Protein AF-A0A2G2UVJ9-F1 (afdb_monomer)

Radius of gyration: 15.33 Å; Cα contacts (8 Å, |Δi|>4): 190; chains: 1; bounding box: 39×36×34 Å

InterPro domains:
  IPR002182 NB-ARC [PF00931] (9-110)
  IPR027417 P-loop containing nucleoside triphosphate hydrolase [G3DSA:3.40.50.300] (1-121)
  IPR027417 P-loop containing nucleoside triphosphate hydrolase [SSF52540] (4-110)

Foldseek 3Di:
DVPQPPDPDQDKHKDKDKDFPPDCSVVVVVCQCPPVVNCVQAVQEAEAEADQDHDLLNVLQRSCVRRVNDDPVSVVDDNVVSVVVSCVVCPPGWYWYKYFQHWDQDPPDNPTIMTMIMIITGDDD

pLDDT: mean 79.02, std 16.52, range [35.81, 96.44]

Solvent-accessible surface area (backbone atoms only — not comparable to full-atom values): 7293 Å² total; per-residue (Å²): 129,83,75,82,75,75,67,94,49,89,48,80,43,77,46,76,52,73,45,62,70,93,56,69,56,68,59,53,52,47,56,54,62,70,29,68,68,46,42,68,64,25,72,46,50,25,70,33,78,48,56,78,83,66,52,73,52,58,51,48,51,38,42,32,45,48,61,73,66,63,52,86,67,60,78,75,48,53,59,69,58,43,49,51,53,53,44,63,71,46,56,95,43,34,32,37,37,35,40,34,59,39,56,48,78,47,97,83,40,96,88,48,61,38,32,29,34,39,38,41,36,38,52,65,132

Organism: Capsicum annuum (NCBI:txid4072)

Secondary structure (DSSP, 8-state):
-TTSS----SSEEEEEEEEETTSTHHHHHHHHHT-HHHHHH--EEEEEE--SS--HHHHHHHHHHHTT---TTGGGS-HHHHHHHHHHHHTTS-EEEEEEEEEEE-TT-TT-EEEEEEEEEE---

Sequence (125 aa):
MRSLFTNGSEELQIISIVGMGGLVKTTLAKKVYTDPSIEYHFYNRAWIYVSQQYSRKEVFLGILDSLSLITDEMYKMNDEKLAIELSSHLRSKRYLVVIDDVWTMEAWDTSKWLSQIQLVGAEYC

Nearest PDB structures (foldseek):
  8xuq-assembly1_G  TM=8.274E-01  e=2.873E-05  Solanum lycopersicum
  8bv0-assembly2_C  TM=8.189E-01  e=6.730E-05  Solanum lycopersicum
  9fp6-assembly1_F  TM=8.116E-01  e=1.296E-04  Nicotiana benthamiana
  6nhj-assembly1_q  TM=4.201E-01  e=1.090E+00  Murine cytomegalovirus (strain Smith)
  4lj8-assembly1_A  TM=2.204E-01  e=5.601E+00  Thermus thermophilus HB8

Mean predicted aligned error: 8.3 Å

Structure (mmCIF, N/CA/C/O backbone):
data_AF-A0A2G2UVJ9-F1
#
_entry.id   AF-A0A2G2UVJ9-F1
#
loop_
_atom_site.group_PDB
_atom_site.id
_atom_site.type_symbol
_atom_site.label_atom_id
_atom_site.label_alt_id
_atom_site.label_comp_id
_atom_site.label_asym_id
_atom_site.label_entity_id
_atom_site.label_seq_id
_atom_site.pdbx_PDB_ins_code
_atom_site.Cartn_x
_atom_site.Cartn_y
_atom_site.Cartn_z
_atom_site.occupancy
_atom_site.B_iso_or_equiv
_atom_site.auth_seq_id
_atom_site.auth_comp_id
_atom_site.auth_asym_id
_atom_site.auth_atom_id
_atom_site.pdbx_PDB_model_num
ATOM 1 N N . MET A 1 1 ? 7.700 -18.209 -9.754 1.00 41.06 1 MET A N 1
ATOM 2 C CA . MET A 1 1 ? 7.028 -17.056 -9.113 1.00 41.06 1 MET A CA 1
ATOM 3 C C . MET A 1 1 ? 6.452 -17.363 -7.727 1.00 41.06 1 MET A C 1
ATOM 5 O O . MET A 1 1 ? 6.195 -16.419 -7.002 1.00 41.06 1 MET A O 1
ATOM 9 N N . ARG A 1 2 ? 6.313 -18.639 -7.317 1.00 35.81 2 ARG A N 1
ATOM 10 C CA . ARG A 1 2 ? 5.770 -19.037 -6.002 1.00 35.81 2 ARG A CA 1
ATOM 11 C C . ARG A 1 2 ? 6.625 -18.685 -4.769 1.00 35.81 2 ARG A C 1
ATOM 13 O O . ARG A 1 2 ? 6.107 -18.819 -3.678 1.00 35.81 2 ARG A O 1
ATOM 20 N N . SER A 1 3 ? 7.886 -18.267 -4.912 1.00 43.50 3 SER A N 1
ATOM 21 C CA . SER A 1 3 ? 8.827 -18.161 -3.778 1.00 43.50 3 SER A CA 1
ATOM 22 C C . SER A 1 3 ? 9.186 -16.734 -3.354 1.00 43.50 3 SER A C 1
ATOM 24 O O . SER A 1 3 ? 10.189 -16.555 -2.674 1.00 43.50 3 SER A O 1
ATOM 26 N N . LEU A 1 4 ? 8.463 -15.712 -3.821 1.00 53.91 4 LEU A N 1
ATOM 27 C CA . LEU A 1 4 ? 8.839 -14.325 -3.520 1.00 53.91 4 LEU A CA 1
ATOM 28 C C . LEU A 1 4 ? 8.384 -13.869 -2.131 1.00 53.91 4 LEU A C 1
ATOM 30 O O . LEU A 1 4 ? 9.081 -13.059 -1.541 1.00 53.91 4 LEU A O 1
ATOM 34 N N . PHE A 1 5 ? 7.277 -14.414 -1.616 1.00 52.19 5 PHE A N 1
ATOM 35 C CA . PHE A 1 5 ? 6.734 -14.024 -0.310 1.00 52.19 5 PHE A CA 1
ATOM 36 C C . PHE A 1 5 ? 6.728 -15.154 0.737 1.00 52.19 5 PHE A C 1
ATOM 38 O O . PHE A 1 5 ? 6.668 -14.888 1.924 1.00 52.19 5 PHE A O 1
ATOM 45 N N . THR A 1 6 ? 6.918 -16.414 0.328 1.00 47.22 6 THR A N 1
ATOM 46 C CA . THR A 1 6 ? 6.625 -17.619 1.134 1.00 47.22 6 THR A CA 1
ATOM 47 C C . THR A 1 6 ? 7.666 -18.011 2.196 1.00 47.22 6 THR A C 1
ATOM 49 O O . THR A 1 6 ? 7.744 -19.187 2.558 1.00 47.22 6 THR A O 1
ATOM 52 N N . ASN A 1 7 ? 8.498 -17.089 2.674 1.00 47.41 7 ASN A N 1
ATOM 53 C CA . ASN A 1 7 ? 9.416 -17.370 3.779 1.00 47.41 7 ASN A CA 1
ATOM 54 C C . ASN A 1 7 ? 8.807 -16.810 5.065 1.00 47.41 7 ASN A C 1
ATOM 56 O O . ASN A 1 7 ? 8.873 -15.609 5.296 1.00 47.41 7 ASN A O 1
ATOM 60 N N . GLY A 1 8 ? 8.209 -17.693 5.870 1.00 46.50 8 GLY A N 1
ATOM 61 C CA . GLY A 1 8 ? 7.463 -17.369 7.089 1.00 46.50 8 GLY A CA 1
ATOM 62 C C . GLY A 1 8 ? 8.308 -16.815 8.241 1.00 46.50 8 GLY A C 1
ATOM 63 O O . GLY A 1 8 ? 8.405 -17.451 9.290 1.00 46.50 8 GLY A O 1
ATOM 64 N N . SER A 1 9 ? 8.907 -15.639 8.060 1.00 49.56 9 SER A N 1
ATOM 65 C CA . SER A 1 9 ? 9.285 -14.754 9.160 1.00 49.56 9 SER A CA 1
ATOM 66 C C . SER A 1 9 ? 8.201 -13.691 9.352 1.00 49.56 9 SER A C 1
ATOM 68 O O . SER A 1 9 ? 7.589 -13.235 8.389 1.00 49.56 9 SER A O 1
ATOM 70 N N . GLU A 1 10 ? 7.972 -13.287 10.603 1.00 59.22 10 GLU A N 1
ATOM 71 C CA . GLU A 1 10 ? 7.051 -12.210 11.014 1.00 59.22 10 GLU A CA 1
ATOM 72 C C . GLU A 1 10 ? 7.560 -10.811 10.596 1.00 59.22 10 GLU A C 1
ATOM 74 O O . GLU A 1 10 ? 7.460 -9.837 11.342 1.00 59.22 10 GLU A O 1
ATOM 79 N N . GLU A 1 11 ? 8.177 -10.701 9.420 1.00 65.06 11 GLU A N 1
ATOM 80 C CA . GLU A 1 11 ? 8.870 -9.506 8.961 1.00 65.06 11 GLU A CA 1
ATOM 81 C C . GLU A 1 11 ? 8.268 -8.968 7.666 1.00 65.06 11 GLU A C 1
ATOM 83 O O . GLU A 1 11 ? 7.815 -9.691 6.777 1.00 65.06 11 GLU A O 1
ATOM 88 N N . LEU A 1 12 ? 8.281 -7.643 7.569 1.00 73.69 12 LEU A N 1
ATOM 89 C CA . LEU A 1 12 ? 7.907 -6.913 6.373 1.00 73.69 12 LEU A CA 1
ATOM 90 C C . LEU A 1 12 ? 8.897 -7.241 5.245 1.00 73.69 12 LEU A C 1
ATOM 92 O O . LEU A 1 12 ? 10.085 -6.940 5.343 1.00 73.69 12 LEU A O 1
ATOM 96 N N . GLN A 1 13 ? 8.399 -7.826 4.159 1.00 80.69 13 GLN A N 1
ATOM 97 C CA . GLN A 1 13 ? 9.187 -8.147 2.976 1.00 80.69 13 GLN A CA 1
ATOM 98 C C . GLN A 1 13 ? 9.009 -7.061 1.915 1.00 80.69 13 GLN A C 1
ATOM 100 O O . GLN A 1 13 ? 7.890 -6.744 1.507 1.00 80.69 13 GLN A O 1
ATOM 105 N N . ILE A 1 14 ? 10.128 -6.505 1.446 1.00 79.94 14 ILE A N 1
ATOM 106 C CA . ILE A 1 14 ? 10.159 -5.513 0.367 1.00 79.94 14 ILE A CA 1
ATOM 107 C C . ILE A 1 14 ? 10.882 -6.117 -0.830 1.00 79.94 14 ILE A C 1
ATOM 109 O O . ILE A 1 14 ? 12.032 -6.540 -0.723 1.00 79.94 14 ILE A O 1
ATOM 113 N N . ILE A 1 15 ? 10.223 -6.110 -1.985 1.00 81.69 15 ILE A N 1
ATOM 114 C CA . ILE A 1 15 ? 10.798 -6.547 -3.256 1.00 81.69 15 ILE A CA 1
ATOM 115 C C . ILE A 1 15 ? 10.808 -5.366 -4.214 1.00 81.69 15 ILE A C 1
ATOM 117 O O . ILE A 1 15 ? 9.755 -4.830 -4.558 1.00 81.69 15 ILE A O 1
ATOM 121 N N . SER A 1 16 ? 12.000 -4.994 -4.674 1.00 80.38 16 SER A N 1
ATOM 122 C CA . SER A 1 16 ? 12.192 -3.912 -5.641 1.00 80.38 16 SER A CA 1
ATOM 123 C C . SER A 1 16 ? 12.452 -4.475 -7.036 1.00 80.38 16 SER A C 1
ATOM 125 O O . SER A 1 16 ? 13.435 -5.180 -7.259 1.00 80.38 16 SER A O 1
ATOM 127 N N . ILE A 1 17 ? 11.595 -4.133 -7.998 1.00 79.31 17 ILE A N 1
ATOM 128 C CA . ILE A 1 17 ? 11.798 -4.429 -9.421 1.00 79.31 17 ILE A CA 1
ATOM 129 C C . ILE A 1 17 ? 12.349 -3.170 -10.084 1.00 79.31 17 ILE A C 1
ATOM 131 O O . ILE A 1 17 ? 11.588 -2.250 -10.377 1.00 79.31 17 ILE A O 1
ATOM 135 N N . VAL A 1 18 ? 13.658 -3.129 -10.328 1.00 76.12 18 VAL A N 1
ATOM 136 C CA . VAL A 1 18 ? 14.354 -1.959 -10.886 1.00 76.12 18 VAL A CA 1
ATOM 137 C C . VAL A 1 18 ? 14.689 -2.183 -12.360 1.00 76.12 18 VAL A C 1
ATOM 139 O O . VAL A 1 18 ? 15.096 -3.271 -12.763 1.00 76.12 18 VAL A O 1
ATOM 142 N N . GLY A 1 19 ? 14.538 -1.146 -13.180 1.00 72.31 19 GLY A N 1
ATOM 143 C CA . GLY A 1 19 ? 15.060 -1.141 -14.544 1.00 72.31 19 GLY A CA 1
ATOM 144 C C . GLY A 1 19 ? 14.773 0.164 -15.276 1.00 72.31 19 GLY A C 1
ATOM 145 O O . GLY A 1 19 ? 13.967 0.981 -14.823 1.00 72.31 19 GLY A O 1
ATOM 146 N N . MET A 1 20 ? 15.402 0.338 -16.440 1.00 71.88 20 MET A N 1
ATOM 147 C CA . MET A 1 20 ? 15.201 1.514 -17.294 1.00 71.88 20 MET A CA 1
ATOM 148 C C . MET A 1 20 ? 13.711 1.760 -17.598 1.00 71.88 20 MET A C 1
ATOM 150 O O . MET A 1 20 ? 12.907 0.819 -17.687 1.00 71.88 20 MET A O 1
ATOM 154 N N . GLY A 1 21 ? 13.335 3.035 -17.725 1.00 67.06 21 GLY A N 1
ATOM 155 C CA . GLY A 1 21 ? 11.982 3.456 -18.103 1.00 67.06 21 GLY A CA 1
ATOM 156 C C . GLY A 1 21 ? 11.531 2.825 -19.428 1.00 67.06 21 GLY A C 1
ATOM 157 O O . GLY A 1 21 ? 12.348 2.533 -20.296 1.00 67.06 21 GLY A O 1
ATOM 158 N N . GLY A 1 22 ? 10.233 2.546 -19.568 1.00 63.81 22 GLY A N 1
ATOM 159 C CA . GLY A 1 22 ? 9.669 1.908 -20.772 1.00 63.81 22 GLY A CA 1
ATOM 160 C C . GLY A 1 22 ? 9.793 0.378 -20.837 1.00 63.81 22 GLY A C 1
ATOM 161 O O . GLY A 1 22 ? 9.234 -0.245 -21.736 1.00 63.81 22 GLY A O 1
ATOM 162 N N . LEU A 1 23 ? 10.468 -0.257 -19.873 1.00 64.25 23 LEU A N 1
ATOM 163 C CA . LEU A 1 23 ? 10.461 -1.716 -19.723 1.00 64.25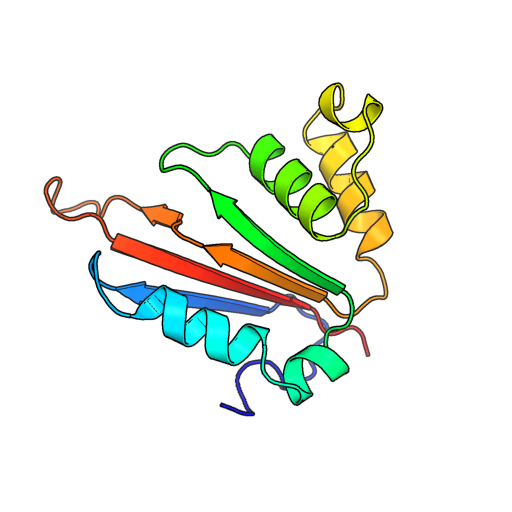 23 LEU A CA 1
ATOM 164 C C . LEU A 1 23 ? 9.167 -2.216 -19.059 1.00 64.25 23 LEU A C 1
ATOM 166 O O . LEU A 1 23 ? 8.613 -1.545 -18.189 1.00 64.25 23 LEU A O 1
ATOM 170 N N . VAL A 1 24 ? 8.762 -3.443 -19.413 1.00 78.31 24 VAL A N 1
ATOM 171 C CA . VAL A 1 24 ? 7.513 -4.185 -19.090 1.00 78.31 24 VAL A CA 1
ATOM 172 C C . VAL A 1 24 ? 7.359 -4.535 -17.582 1.00 78.31 24 VAL A C 1
ATOM 174 O O . VAL A 1 24 ? 6.721 -5.516 -17.203 1.00 78.31 24 VAL A O 1
ATOM 177 N N . LYS A 1 25 ? 7.956 -3.738 -16.686 1.00 83.88 25 LYS A N 1
ATOM 178 C CA . LYS A 1 25 ? 8.012 -3.937 -15.226 1.00 83.88 25 LYS A CA 1
ATOM 179 C C . LYS A 1 25 ? 6.624 -3.893 -14.601 1.00 83.88 25 LYS A C 1
ATOM 181 O O . LYS A 1 25 ? 6.236 -4.839 -13.922 1.00 83.88 25 LYS A O 1
ATOM 186 N N . THR A 1 26 ? 5.845 -2.862 -14.928 1.00 85.19 26 THR A N 1
ATOM 187 C CA . THR A 1 26 ? 4.450 -2.721 -14.490 1.00 85.19 26 THR A CA 1
ATOM 188 C C . THR A 1 26 ? 3.619 -3.925 -14.906 1.00 85.19 26 THR A C 1
ATOM 190 O O . THR A 1 26 ? 2.822 -4.431 -14.126 1.00 85.19 26 THR A O 1
ATOM 193 N N . THR A 1 27 ? 3.839 -4.470 -16.103 1.00 86.75 27 THR A N 1
ATOM 194 C CA . THR A 1 27 ? 3.141 -5.680 -16.551 1.00 86.75 27 THR A CA 1
ATOM 195 C C . THR A 1 27 ? 3.537 -6.913 -15.738 1.00 86.75 27 THR A C 1
ATOM 197 O O . THR A 1 27 ? 2.671 -7.732 -15.440 1.00 86.75 27 THR A O 1
ATOM 200 N N . LEU A 1 28 ? 4.812 -7.066 -15.359 1.00 86.69 28 LEU A N 1
ATOM 201 C CA . LEU A 1 28 ? 5.242 -8.166 -14.491 1.00 86.69 28 LEU A CA 1
ATOM 202 C C . LEU A 1 28 ? 4.620 -8.047 -13.093 1.00 86.69 28 LEU A C 1
ATOM 204 O O . LEU A 1 28 ? 4.069 -9.024 -12.594 1.00 86.69 28 LEU A O 1
ATOM 208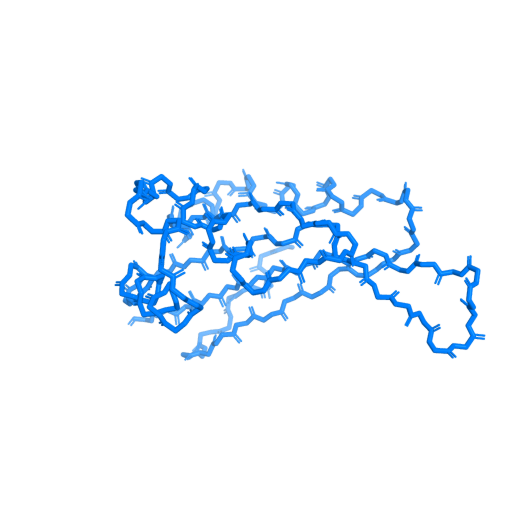 N N . ALA A 1 29 ? 4.645 -6.853 -12.499 1.00 88.00 29 ALA A N 1
ATOM 209 C CA . ALA A 1 29 ? 4.004 -6.601 -11.212 1.00 88.00 29 ALA A CA 1
ATOM 210 C C . ALA A 1 29 ? 2.486 -6.839 -11.275 1.00 88.00 29 ALA A C 1
ATOM 212 O O . ALA A 1 29 ? 1.937 -7.479 -10.383 1.00 88.00 29 ALA A O 1
ATOM 213 N N . LYS A 1 30 ? 1.816 -6.431 -12.366 1.00 90.88 30 LYS A N 1
ATOM 214 C CA . LYS A 1 30 ? 0.382 -6.689 -12.586 1.00 90.88 30 LYS A CA 1
ATOM 215 C C . LYS A 1 30 ? 0.088 -8.182 -12.607 1.00 90.88 30 LYS A C 1
ATOM 217 O O . LYS A 1 30 ? -0.833 -8.614 -11.929 1.00 90.88 30 LYS A O 1
ATOM 222 N N . LYS A 1 31 ? 0.908 -8.974 -13.309 1.00 91.00 31 LYS A N 1
ATOM 223 C CA . LYS A 1 31 ? 0.758 -10.438 -13.347 1.00 91.00 31 LYS A CA 1
ATOM 224 C C . LYS A 1 31 ? 0.846 -11.074 -11.961 1.00 91.00 31 LYS A C 1
ATOM 226 O O . LYS A 1 31 ? 0.070 -11.976 -11.686 1.00 91.00 31 LYS A O 1
ATOM 231 N N . VAL A 1 32 ? 1.769 -10.615 -11.112 1.00 89.75 32 VAL A N 1
ATOM 232 C CA . VAL A 1 32 ? 1.877 -11.093 -9.723 1.00 89.75 32 VAL A CA 1
ATOM 233 C C . VAL A 1 32 ? 0.660 -10.656 -8.912 1.00 89.75 32 VAL A C 1
ATOM 235 O O . VAL A 1 32 ? 0.043 -11.477 -8.247 1.00 89.75 32 VAL A O 1
ATOM 238 N N . TYR A 1 33 ? 0.289 -9.379 -8.990 1.00 89.81 33 TYR A N 1
ATOM 239 C CA . TYR A 1 33 ? -0.797 -8.808 -8.197 1.00 89.81 33 TYR A CA 1
ATOM 240 C C . TYR A 1 33 ? -2.147 -9.482 -8.462 1.00 89.81 33 TYR A C 1
ATOM 242 O O . TYR A 1 33 ? -2.906 -9.708 -7.524 1.00 89.81 33 TYR A O 1
ATOM 250 N N . THR A 1 34 ? -2.432 -9.822 -9.722 1.00 92.31 34 THR A N 1
ATOM 251 C CA . THR A 1 34 ? -3.681 -10.472 -10.152 1.00 92.31 34 THR A CA 1
ATOM 252 C C . THR A 1 34 ? -3.613 -12.000 -10.149 1.00 92.31 34 THR A C 1
ATOM 254 O O . THR A 1 34 ? -4.546 -12.640 -10.627 1.00 92.31 34 THR A O 1
ATOM 257 N N . ASP A 1 35 ? -2.510 -12.610 -9.703 1.00 93.56 35 ASP A N 1
ATOM 258 C CA . ASP A 1 35 ? -2.417 -14.069 -9.637 1.00 93.56 35 ASP A CA 1
ATOM 259 C C . ASP A 1 35 ? -3.414 -14.588 -8.581 1.00 93.56 35 ASP A C 1
ATOM 261 O O . ASP A 1 35 ? -3.380 -14.111 -7.443 1.00 93.56 35 ASP A O 1
ATOM 265 N N . PRO A 1 36 ? -4.283 -15.568 -8.900 1.00 93.19 36 PRO A N 1
ATOM 266 C CA . PRO A 1 36 ? -5.291 -16.054 -7.957 1.00 93.19 36 PRO A CA 1
ATOM 267 C C . PRO A 1 36 ? -4.715 -16.566 -6.630 1.00 93.19 36 PRO A C 1
ATOM 269 O O . PRO A 1 36 ? -5.367 -16.478 -5.593 1.00 93.19 36 PRO A O 1
ATOM 272 N N . SER A 1 37 ? -3.486 -17.095 -6.633 1.00 91.12 37 SER A N 1
ATOM 273 C CA . SER A 1 37 ? -2.825 -17.536 -5.400 1.00 91.12 37 SER A CA 1
ATOM 274 C C . SER A 1 37 ? -2.383 -16.363 -4.526 1.00 91.12 37 SER A C 1
ATOM 276 O O . SER A 1 37 ? -2.469 -16.452 -3.303 1.00 91.12 37 SER A O 1
ATOM 278 N N . ILE A 1 38 ? -1.969 -15.253 -5.143 1.00 89.38 38 ILE A N 1
ATOM 279 C CA . ILE A 1 38 ? -1.630 -14.004 -4.453 1.00 89.38 38 ILE A CA 1
ATOM 280 C C . ILE A 1 38 ? -2.897 -13.329 -3.932 1.00 89.38 38 ILE A C 1
ATOM 282 O O . ILE A 1 38 ? -2.917 -12.897 -2.787 1.00 89.38 38 ILE A O 1
ATOM 286 N N . GLU A 1 39 ? -3.963 -13.301 -4.729 1.00 89.75 39 GLU A N 1
ATOM 287 C CA . GLU A 1 39 ? -5.281 -12.800 -4.326 1.00 89.75 39 GLU A CA 1
ATOM 288 C C . GLU A 1 39 ? -5.845 -13.536 -3.111 1.00 89.75 39 GLU A C 1
ATOM 290 O O . GLU A 1 39 ? -6.327 -12.913 -2.168 1.00 89.75 39 GLU A O 1
ATOM 295 N N . TYR A 1 40 ? -5.753 -14.865 -3.122 1.00 88.50 40 TYR A N 1
ATOM 296 C CA . TYR A 1 40 ? -6.207 -15.692 -2.012 1.00 88.50 40 TYR A CA 1
ATOM 297 C C . TYR A 1 40 ? -5.352 -15.493 -0.753 1.00 88.50 40 TYR A C 1
ATOM 299 O O . TYR A 1 40 ? -5.875 -15.482 0.359 1.00 88.50 40 TYR A O 1
ATOM 307 N N . HIS A 1 41 ? -4.033 -15.346 -0.914 1.00 88.06 41 HIS A N 1
ATOM 308 C CA . HIS A 1 41 ? -3.108 -15.233 0.213 1.00 88.06 41 HIS A CA 1
ATOM 309 C C . HIS A 1 41 ? -3.108 -13.835 0.851 1.00 88.06 41 HIS A C 1
ATOM 311 O O . HIS A 1 41 ? -3.068 -13.703 2.075 1.00 88.06 41 HIS A O 1
ATOM 317 N N . PHE A 1 42 ? -3.162 -12.791 0.026 1.00 89.50 42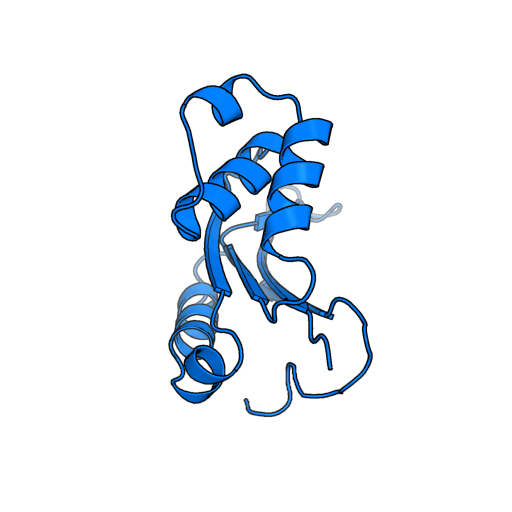 PHE A N 1
ATOM 318 C CA . PHE A 1 42 ? -3.180 -11.394 0.436 1.00 89.50 42 PHE A CA 1
ATOM 319 C C . PHE A 1 42 ? -4.538 -10.805 0.084 1.00 89.50 42 PHE A C 1
ATOM 321 O O . PHE A 1 42 ? -4.719 -10.246 -0.990 1.00 89.50 42 PHE A O 1
ATOM 328 N N . TYR A 1 43 ? -5.503 -10.914 0.994 1.00 85.81 43 TYR A N 1
ATOM 329 C CA . TYR A 1 43 ? -6.834 -10.356 0.754 1.00 85.81 43 TYR A CA 1
ATOM 330 C C . TYR A 1 43 ? -6.817 -8.818 0.698 1.00 85.81 43 TYR A C 1
ATOM 332 O O . TYR A 1 43 ? -7.512 -8.203 -0.107 1.00 85.81 43 TYR A O 1
ATOM 340 N N . ASN A 1 44 ? -5.989 -8.181 1.532 1.00 89.75 44 ASN A N 1
ATOM 341 C CA . ASN A 1 44 ? -5.844 -6.726 1.554 1.00 89.75 44 ASN A CA 1
ATOM 342 C C . ASN A 1 44 ? -4.746 -6.336 0.572 1.00 89.75 44 ASN A C 1
ATOM 344 O O . ASN A 1 44 ? -3.564 -6.551 0.840 1.00 89.75 44 ASN A O 1
ATOM 348 N N . ARG A 1 45 ? -5.123 -5.781 -0.576 1.00 92.69 45 ARG A N 1
ATOM 349 C CA . ARG A 1 45 ? -4.156 -5.388 -1.598 1.00 92.69 45 ARG A CA 1
ATOM 350 C C . ARG A 1 45 ? -4.358 -3.946 -1.996 1.00 92.69 45 ARG A C 1
ATOM 352 O O . ARG A 1 45 ? -5.473 -3.558 -2.316 1.00 92.69 45 ARG A O 1
ATOM 359 N N . ALA A 1 46 ? -3.270 -3.194 -2.053 1.00 94.44 46 ALA A N 1
ATOM 360 C CA . ALA A 1 46 ? -3.278 -1.836 -2.567 1.00 94.44 46 ALA A CA 1
ATOM 361 C C . ALA A 1 46 ? -2.367 -1.736 -3.786 1.00 94.44 46 ALA A C 1
ATOM 363 O O . ALA A 1 46 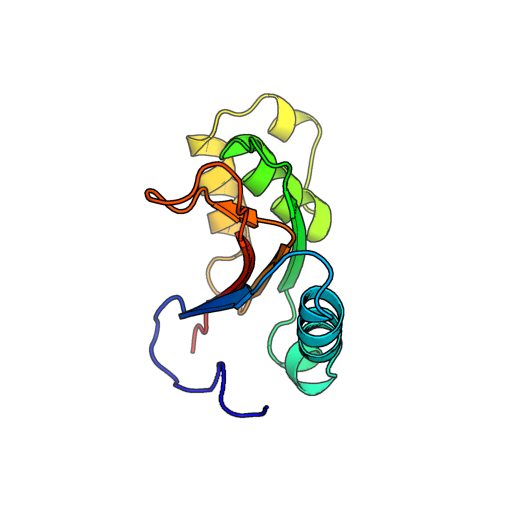? -1.272 -2.296 -3.784 1.00 94.44 46 ALA A O 1
ATOM 364 N N . TRP A 1 47 ? -2.807 -1.020 -4.813 1.00 95.06 47 TRP A N 1
ATOM 365 C CA . TRP A 1 47 ? -1.952 -0.617 -5.923 1.00 95.06 47 TRP A CA 1
ATOM 366 C C . TRP A 1 47 ? -2.020 0.893 -6.047 1.00 95.06 47 TRP A C 1
ATOM 368 O O . TRP A 1 47 ? -3.064 1.441 -6.390 1.00 95.06 47 TRP A O 1
ATOM 378 N N . ILE A 1 48 ? -0.896 1.559 -5.807 1.00 93.88 48 ILE A N 1
ATOM 379 C CA . ILE A 1 48 ? -0.802 3.011 -5.902 1.00 93.88 48 ILE A CA 1
ATOM 380 C C . ILE A 1 48 ? 0.213 3.412 -6.961 1.00 93.88 48 ILE A C 1
ATOM 382 O O . ILE A 1 48 ? 1.218 2.734 -7.178 1.00 93.88 48 ILE A O 1
ATOM 386 N N . TYR A 1 49 ? -0.058 4.543 -7.597 1.00 89.25 49 TYR A N 1
ATOM 387 C CA . TYR A 1 49 ? 0.890 5.238 -8.455 1.00 89.25 49 TYR A CA 1
ATOM 388 C C . TYR A 1 49 ? 1.377 6.460 -7.690 1.00 89.25 49 TYR A C 1
ATOM 390 O O . TYR A 1 49 ? 0.560 7.212 -7.155 1.00 89.25 49 TYR A O 1
ATOM 398 N N . VAL A 1 50 ? 2.689 6.654 -7.626 1.00 84.25 50 VAL A N 1
ATOM 399 C CA . VAL A 1 50 ? 3.272 7.855 -7.026 1.00 84.25 50 VAL A CA 1
ATOM 400 C C . VAL A 1 50 ? 3.887 8.729 -8.107 1.00 84.25 50 VAL A C 1
ATOM 402 O O . VAL A 1 50 ? 4.362 8.242 -9.128 1.00 84.25 50 VAL A O 1
ATOM 405 N N . SER A 1 51 ? 3.851 10.042 -7.902 1.00 78.75 51 SER A N 1
ATOM 406 C CA . SER A 1 51 ? 4.560 10.975 -8.773 1.00 78.75 51 SER A CA 1
ATOM 407 C C . SER A 1 51 ? 6.070 10.912 -8.504 1.00 78.75 51 SER A C 1
ATOM 409 O O . SER A 1 51 ? 6.524 10.382 -7.490 1.00 78.75 51 SER A O 1
ATOM 411 N N . GLN A 1 52 ? 6.870 11.519 -9.384 1.00 72.19 52 GLN A N 1
ATOM 412 C CA . GLN A 1 52 ? 8.323 11.638 -9.196 1.00 72.19 52 GLN A CA 1
ATOM 413 C C . GLN A 1 52 ? 8.704 12.354 -7.885 1.00 72.19 52 GLN A C 1
ATOM 415 O O . GLN A 1 52 ? 9.766 12.099 -7.322 1.00 72.19 52 GLN A O 1
ATOM 420 N N . GLN A 1 53 ? 7.839 13.245 -7.397 1.00 76.62 53 GLN A N 1
ATOM 421 C CA . GLN A 1 53 ? 7.972 13.921 -6.109 1.00 76.62 53 GLN A CA 1
ATOM 422 C C . GLN A 1 53 ? 6.737 13.611 -5.269 1.00 76.62 53 GLN A C 1
ATOM 424 O O . GLN A 1 53 ? 5.767 14.365 -5.293 1.00 76.62 53 GLN A O 1
ATOM 429 N N . TYR A 1 54 ? 6.775 12.493 -4.550 1.00 82.00 54 TYR A N 1
ATOM 430 C CA . TYR A 1 54 ? 5.688 12.092 -3.668 1.00 82.00 54 TYR A CA 1
ATOM 431 C C . TYR A 1 54 ? 6.004 12.398 -2.204 1.00 82.00 54 TYR A C 1
ATOM 433 O O . TYR A 1 54 ? 7.143 12.308 -1.739 1.00 82.00 54 TYR A O 1
ATOM 441 N N . SER A 1 55 ? 4.961 12.730 -1.458 1.00 88.12 55 SER A N 1
ATOM 442 C CA . SER A 1 55 ? 4.982 12.888 -0.010 1.00 88.12 55 SER A CA 1
ATOM 443 C C . SER A 1 55 ? 4.530 11.607 0.693 1.00 88.12 55 SER A C 1
ATOM 445 O O . SER A 1 55 ? 3.795 10.784 0.142 1.00 88.12 55 SER A O 1
ATOM 447 N N . ARG A 1 56 ? 4.917 11.443 1.965 1.00 89.38 56 ARG A N 1
ATOM 448 C CA . ARG A 1 56 ? 4.420 10.331 2.799 1.00 89.38 56 ARG A CA 1
ATOM 449 C C . ARG A 1 56 ? 2.893 10.344 2.901 1.00 89.38 56 ARG A C 1
ATOM 451 O O . ARG A 1 56 ? 2.267 9.290 2.843 1.00 89.38 56 ARG A O 1
ATOM 458 N N . LYS A 1 57 ? 2.300 11.538 3.001 1.00 92.62 57 LYS A N 1
ATOM 459 C CA . LYS A 1 57 ? 0.850 11.734 3.041 1.00 92.62 57 LYS A CA 1
ATOM 460 C C . LYS A 1 57 ? 0.148 11.182 1.804 1.00 92.62 57 LYS A C 1
ATOM 462 O O . LYS A 1 57 ? -0.837 10.467 1.950 1.00 92.62 57 LYS A O 1
ATOM 467 N N . GLU A 1 58 ? 0.655 11.481 0.610 1.00 91.75 58 GLU A N 1
ATOM 468 C CA . GLU A 1 58 ? 0.086 10.969 -0.645 1.00 91.75 58 GLU A CA 1
ATOM 469 C C . GLU A 1 58 ? 0.154 9.444 -0.717 1.00 91.75 58 GLU A C 1
ATOM 471 O O . GLU A 1 58 ? -0.816 8.815 -1.129 1.00 91.75 58 GLU A O 1
ATOM 476 N N . VAL A 1 59 ? 1.248 8.841 -0.243 1.00 92.00 59 VAL A N 1
ATOM 477 C CA . VAL A 1 59 ? 1.373 7.378 -0.166 1.00 92.00 59 VAL A CA 1
ATOM 478 C C . VAL A 1 59 ? 0.333 6.787 0.783 1.00 92.00 59 VAL A C 1
ATOM 480 O O . VAL A 1 59 ? -0.376 5.858 0.402 1.00 92.00 59 VAL A O 1
ATOM 483 N N . PHE A 1 60 ? 0.195 7.322 2.000 1.00 94.38 60 PHE A N 1
ATOM 484 C CA . PHE A 1 60 ? -0.781 6.801 2.962 1.00 94.38 60 PHE A CA 1
ATOM 485 C C . PHE A 1 60 ? -2.218 6.945 2.465 1.00 94.38 60 PHE A C 1
ATOM 487 O O . PHE A 1 60 ? -2.977 5.979 2.526 1.00 94.38 60 PHE A O 1
ATOM 494 N N . LEU A 1 61 ? -2.578 8.115 1.932 1.00 95.06 61 LEU A N 1
ATOM 495 C CA . LEU A 1 61 ? -3.906 8.345 1.365 1.00 95.06 61 LEU A CA 1
ATOM 496 C C . LEU A 1 61 ? -4.159 7.441 0.158 1.00 95.06 61 LEU A C 1
ATOM 498 O O . LEU A 1 61 ? -5.227 6.850 0.078 1.00 95.06 61 LEU A O 1
ATOM 502 N N . GLY A 1 62 ? -3.179 7.263 -0.731 1.00 94.75 62 GLY A N 1
ATOM 503 C CA . GLY A 1 62 ? -3.311 6.365 -1.877 1.00 94.75 62 GLY A CA 1
ATOM 504 C C . GLY A 1 62 ? -3.546 4.912 -1.462 1.00 94.75 62 GLY A C 1
ATOM 505 O O . GLY A 1 62 ? -4.370 4.225 -2.061 1.00 94.75 62 GLY A O 1
ATOM 506 N N . ILE A 1 63 ? -2.854 4.429 -0.423 1.00 94.50 63 ILE A N 1
ATOM 507 C CA . ILE A 1 63 ? -3.053 3.060 0.074 1.00 94.50 63 ILE A CA 1
ATOM 508 C C . ILE A 1 63 ? -4.448 2.921 0.690 1.00 94.50 63 ILE A C 1
ATOM 510 O O . ILE A 1 63 ? -5.150 1.958 0.389 1.00 94.50 63 ILE A O 1
ATOM 514 N N . LEU A 1 64 ? -4.859 3.878 1.529 1.00 95.12 64 LEU A N 1
A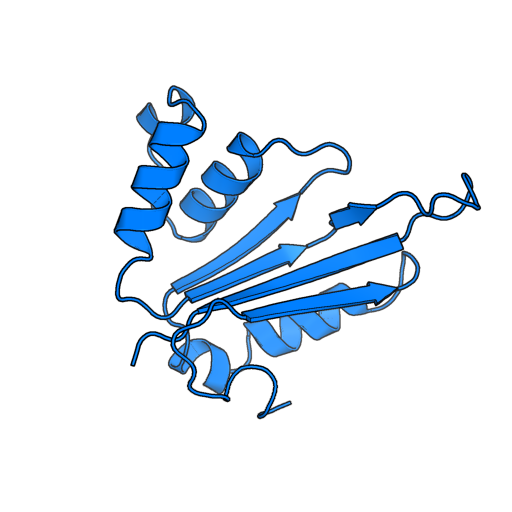TOM 515 C CA . LEU A 1 64 ? -6.187 3.890 2.148 1.00 95.12 64 LEU A CA 1
ATOM 516 C C . LEU A 1 64 ? -7.298 3.940 1.090 1.00 95.12 64 LEU A C 1
ATOM 518 O O . LEU A 1 64 ? -8.265 3.191 1.195 1.00 95.12 64 LEU A O 1
ATOM 522 N N . ASP A 1 65 ? -7.138 4.756 0.051 1.00 95.38 65 ASP A N 1
ATOM 523 C CA . ASP A 1 65 ? -8.067 4.850 -1.077 1.00 95.38 65 ASP A CA 1
ATOM 524 C C . ASP A 1 65 ? -8.141 3.534 -1.862 1.00 95.38 65 ASP A C 1
ATOM 526 O O . ASP A 1 65 ? -9.222 2.977 -2.052 1.00 95.38 65 ASP A O 1
ATOM 530 N N . SER A 1 66 ? -6.990 2.947 -2.210 1.00 95.00 66 SER A N 1
ATOM 531 C CA . SER A 1 66 ? -6.937 1.663 -2.917 1.00 95.00 66 SER A CA 1
ATOM 532 C C . SER A 1 66 ? -7.547 0.506 -2.117 1.00 95.00 66 SER A C 1
ATOM 534 O O . SER A 1 66 ? -7.994 -0.468 -2.722 1.00 95.00 66 SER A O 1
ATOM 536 N N . LEU A 1 67 ? -7.564 0.591 -0.785 1.00 93.12 67 LEU A N 1
ATOM 537 C CA . LEU A 1 67 ? -8.221 -0.373 0.104 1.00 93.12 67 LEU A CA 1
ATOM 538 C C . LEU A 1 67 ? -9.695 -0.031 0.381 1.00 93.12 67 LEU A C 1
ATOM 540 O O . LEU A 1 67 ? -10.351 -0.764 1.117 1.00 93.12 67 LEU A O 1
ATOM 544 N N . SER A 1 68 ? -10.223 1.056 -0.197 1.00 94.06 68 SER A N 1
ATOM 545 C CA . SER A 1 68 ? -11.573 1.579 0.066 1.00 94.06 68 SER A CA 1
ATOM 546 C C . SER A 1 68 ? -11.818 1.944 1.541 1.00 94.06 68 SER A C 1
ATOM 548 O O . SER A 1 68 ? -12.910 1.745 2.068 1.00 94.06 68 SER A O 1
ATOM 550 N N . LEU A 1 69 ? -10.791 2.471 2.213 1.00 92.94 69 LEU A N 1
ATOM 551 C CA . LEU A 1 69 ? -10.800 2.866 3.630 1.00 92.94 69 LEU A CA 1
ATOM 552 C C . LEU A 1 69 ? -10.778 4.387 3.838 1.00 92.94 69 LEU A C 1
ATOM 554 O O . LEU A 1 69 ? -10.807 4.852 4.976 1.00 92.94 69 LEU A O 1
ATOM 558 N N . ILE A 1 70 ? -10.672 5.167 2.762 1.00 93.94 70 ILE A N 1
ATOM 559 C CA . ILE A 1 70 ? -10.491 6.615 2.850 1.00 93.94 70 ILE A CA 1
ATOM 560 C C . ILE A 1 70 ? -11.767 7.339 3.301 1.00 93.94 70 ILE A C 1
ATOM 562 O O . ILE A 1 70 ? -12.881 6.972 2.928 1.00 93.94 70 ILE A O 1
ATOM 566 N N . THR A 1 71 ? -11.598 8.407 4.083 1.00 94.62 71 THR A N 1
ATOM 567 C CA . THR A 1 71 ? -12.682 9.315 4.487 1.00 94.62 71 THR A CA 1
ATOM 568 C C . THR A 1 71 ? -12.266 10.777 4.325 1.00 94.62 71 THR A C 1
ATOM 570 O O . THR A 1 71 ? -11.077 11.108 4.340 1.00 94.62 71 THR A O 1
ATOM 573 N N . ASP A 1 72 ? -13.244 11.683 4.232 1.00 94.31 72 ASP A N 1
ATOM 574 C CA . ASP A 1 72 ? -13.000 13.130 4.095 1.00 94.31 72 ASP A CA 1
ATOM 575 C C . ASP A 1 72 ? -12.162 13.716 5.247 1.00 94.31 72 ASP A C 1
ATOM 577 O O . ASP A 1 72 ? -11.430 14.697 5.078 1.00 94.31 72 ASP A O 1
ATOM 581 N N . GLU A 1 73 ? -12.244 13.120 6.438 1.00 94.56 73 GLU A N 1
ATOM 582 C CA . GLU A 1 73 ? -11.469 13.546 7.605 1.00 94.56 73 GLU A CA 1
ATOM 583 C C . GLU A 1 73 ? -9.979 13.221 7.460 1.00 94.56 73 GLU A C 1
ATOM 585 O O . GLU A 1 73 ? -9.133 14.004 7.904 1.00 94.56 73 GLU A O 1
ATOM 590 N N . MET A 1 74 ? -9.639 12.118 6.785 1.00 95.50 74 MET A N 1
ATOM 591 C CA . MET A 1 74 ? -8.254 11.676 6.600 1.00 95.50 74 MET A CA 1
ATOM 592 C C . MET A 1 74 ? -7.434 12.676 5.777 1.00 95.50 74 MET A C 1
ATOM 594 O O . MET A 1 74 ? -6.266 12.914 6.082 1.00 95.50 74 MET A O 1
ATOM 598 N N . TYR A 1 75 ? -8.038 13.381 4.815 1.00 94.12 75 TYR A N 1
ATOM 599 C CA . TYR A 1 75 ? -7.342 14.438 4.066 1.00 94.12 75 TYR A CA 1
ATOM 600 C C . TYR A 1 75 ? -6.848 15.589 4.954 1.00 94.12 75 TYR A C 1
ATOM 602 O O . TYR A 1 75 ? -5.869 16.262 4.617 1.00 94.12 75 TYR A O 1
ATOM 610 N N . LYS A 1 76 ? -7.475 15.803 6.117 1.00 96.06 76 LYS A N 1
ATOM 611 C CA . LYS A 1 76 ? -7.098 16.841 7.090 1.00 96.06 76 LYS A CA 1
ATOM 612 C C . LYS A 1 76 ? -6.079 16.345 8.120 1.00 96.06 76 LYS A C 1
ATOM 614 O O . LYS A 1 76 ? -5.527 17.153 8.864 1.00 96.06 76 LYS A O 1
ATOM 619 N N . MET A 1 77 ? -5.815 15.040 8.173 1.00 96.12 77 MET A N 1
ATOM 620 C CA . MET A 1 77 ? -4.857 14.445 9.102 1.00 96.12 77 MET A CA 1
ATOM 621 C C . MET A 1 77 ? -3.407 14.728 8.687 1.00 96.12 77 MET A C 1
ATOM 623 O O . MET A 1 77 ? -3.103 14.979 7.516 1.00 96.12 77 MET A O 1
ATOM 627 N N . ASN A 1 78 ? -2.507 14.708 9.669 1.00 96.38 78 ASN A N 1
ATOM 628 C CA . ASN A 1 78 ? -1.066 14.710 9.437 1.00 96.38 78 ASN A CA 1
ATOM 629 C C . ASN A 1 78 ? -0.556 13.283 9.182 1.00 96.38 78 ASN A C 1
ATOM 631 O O . ASN A 1 78 ? -1.283 12.305 9.375 1.00 96.38 78 ASN A O 1
ATOM 635 N N . ASP A 1 79 ? 0.703 13.183 8.764 1.00 93.88 79 ASP A N 1
ATOM 636 C CA . ASP A 1 79 ? 1.366 11.922 8.432 1.00 93.88 79 ASP A CA 1
ATOM 637 C C . ASP A 1 79 ? 1.287 10.907 9.579 1.00 93.88 79 ASP A C 1
ATOM 639 O O . ASP A 1 79 ? 1.044 9.729 9.338 1.00 93.88 79 ASP A O 1
ATOM 643 N N . GLU A 1 80 ? 1.450 11.348 10.829 1.00 95.44 80 GLU A N 1
ATOM 644 C CA . GLU A 1 80 ? 1.460 10.461 11.996 1.00 95.44 80 GLU A CA 1
ATOM 645 C C . GLU A 1 80 ? 0.089 9.821 12.238 1.00 95.44 80 GLU A C 1
ATOM 647 O O . GLU A 1 80 ? -0.001 8.619 12.482 1.00 95.44 80 GLU A O 1
ATOM 652 N N . LYS A 1 81 ? -0.992 10.603 12.136 1.00 96.44 81 LYS A N 1
ATOM 653 C CA . LYS A 1 81 ? -2.359 10.081 12.275 1.00 96.44 81 LYS A CA 1
ATOM 654 C C . LYS A 1 81 ? -2.717 9.142 11.129 1.00 96.44 81 LYS A C 1
ATOM 656 O O . LYS A 1 81 ? -3.290 8.088 11.376 1.00 96.44 81 LYS A O 1
ATOM 661 N N . LEU A 1 82 ? -2.328 9.489 9.902 1.00 96.19 82 LEU A N 1
ATOM 662 C CA . LEU A 1 82 ? -2.526 8.623 8.739 1.00 96.19 82 LEU A CA 1
ATOM 663 C C . LEU A 1 82 ? -1.760 7.305 8.873 1.00 96.19 82 LEU A C 1
ATOM 665 O O . LEU A 1 82 ? -2.299 6.252 8.547 1.00 96.19 82 LEU A O 1
ATOM 669 N N . ALA A 1 83 ? -0.534 7.342 9.399 1.00 91.69 83 ALA A N 1
ATOM 670 C CA . ALA A 1 83 ? 0.249 6.142 9.658 1.00 91.69 83 ALA A CA 1
ATOM 671 C C . ALA A 1 83 ? -0.412 5.247 10.715 1.00 91.69 83 ALA A C 1
ATOM 673 O O . ALA A 1 83 ? -0.450 4.030 10.532 1.00 91.69 83 ALA A O 1
ATOM 674 N N . ILE A 1 84 ? -0.954 5.825 11.794 1.00 93.06 84 ILE A N 1
ATOM 675 C CA . ILE A 1 84 ? -1.703 5.080 12.819 1.00 93.06 84 ILE A CA 1
ATOM 676 C C . ILE A 1 84 ? -2.941 4.428 12.205 1.00 93.06 84 ILE A C 1
ATOM 678 O O . ILE A 1 84 ? -3.190 3.252 12.460 1.00 93.06 84 ILE A O 1
ATOM 682 N N . GLU A 1 85 ? -3.679 5.164 11.379 1.00 93.56 85 GLU A N 1
ATOM 683 C CA . GLU A 1 85 ? -4.907 4.670 10.767 1.00 93.56 85 GLU A CA 1
ATOM 684 C C . GLU A 1 85 ? -4.638 3.564 9.752 1.00 93.56 85 GLU A C 1
ATOM 686 O O . GLU A 1 85 ? -5.263 2.508 9.784 1.00 93.56 85 GLU A O 1
ATOM 691 N N . LEU A 1 86 ? -3.643 3.744 8.888 1.00 91.75 86 LEU A N 1
ATOM 692 C CA . LEU A 1 86 ? -3.229 2.689 7.976 1.00 91.75 86 LEU A CA 1
ATOM 693 C C . LEU A 1 86 ? -2.731 1.458 8.750 1.00 91.75 86 LEU A C 1
ATOM 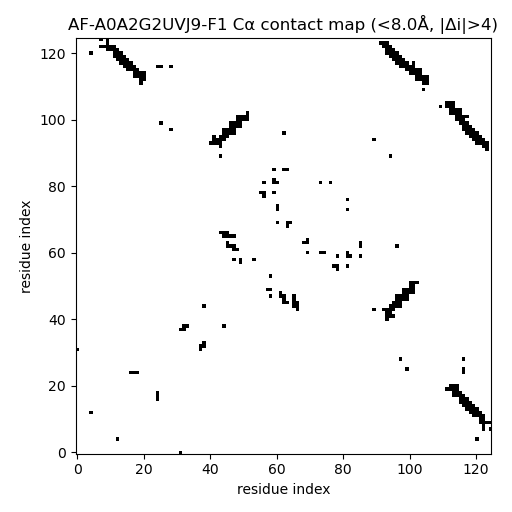695 O O . LEU A 1 86 ? -3.116 0.328 8.447 1.00 91.75 86 LEU A O 1
ATOM 699 N N . SER A 1 87 ? -1.927 1.669 9.794 1.00 88.25 87 SER A N 1
ATOM 700 C CA . SER A 1 87 ? -1.424 0.578 10.631 1.00 88.25 87 SER A CA 1
ATOM 701 C C . SER A 1 87 ? -2.552 -0.169 11.334 1.00 88.25 87 SER A C 1
ATOM 703 O O . SER A 1 87 ? -2.500 -1.391 11.400 1.00 88.25 87 SER A O 1
ATOM 705 N N . SER A 1 88 ? -3.580 0.516 11.843 1.00 90.25 88 SER A N 1
ATOM 706 C CA . SER A 1 88 ? -4.708 -0.123 12.534 1.00 90.25 88 SER A CA 1
ATOM 707 C C . SER A 1 88 ? -5.486 -1.062 11.605 1.00 90.25 88 SER A C 1
ATOM 709 O O . SER A 1 88 ? -5.883 -2.149 12.026 1.00 90.25 88 SER A O 1
ATOM 711 N N . HIS A 1 89 ? -5.620 -0.696 10.327 1.00 87.88 89 HIS A N 1
ATOM 712 C CA . HIS A 1 89 ? -6.310 -1.493 9.315 1.00 87.88 89 HIS A CA 1
ATOM 713 C C . HIS A 1 89 ? -5.504 -2.683 8.804 1.00 87.88 89 HIS A C 1
ATOM 715 O O . HIS A 1 89 ? -6.102 -3.711 8.466 1.00 87.88 89 HIS A O 1
ATOM 721 N N . LEU A 1 90 ? -4.179 -2.536 8.720 1.00 85.38 90 LEU A N 1
ATOM 722 C CA . LEU A 1 90 ? -3.261 -3.570 8.241 1.00 85.38 90 LEU A CA 1
ATOM 723 C C . LEU A 1 90 ? -2.809 -4.527 9.347 1.00 85.38 90 LEU A C 1
ATOM 725 O O . LEU A 1 90 ? -2.449 -5.671 9.068 1.00 85.38 90 LEU A O 1
ATOM 729 N N . ARG A 1 91 ? -2.846 -4.087 10.609 1.00 80.19 91 ARG A N 1
ATOM 730 C CA . ARG A 1 91 ? -2.458 -4.902 11.761 1.00 80.19 91 ARG A CA 1
ATOM 731 C C . ARG A 1 91 ? -3.267 -6.195 11.777 1.00 80.19 91 ARG A C 1
ATOM 733 O O . ARG A 1 91 ? -4.486 -6.169 11.630 1.00 80.19 91 ARG A O 1
ATOM 740 N N . SER A 1 92 ? -2.582 -7.321 11.995 1.00 72.31 92 SER A N 1
ATOM 741 C CA . SER A 1 92 ? -3.137 -8.691 12.016 1.00 72.31 92 SER A CA 1
ATOM 742 C C . SER A 1 92 ? -3.694 -9.216 10.688 1.00 72.31 92 SER A C 1
ATOM 744 O O . SER A 1 92 ? -4.308 -10.280 10.659 1.00 72.31 92 SER A O 1
ATOM 746 N N . LYS A 1 93 ? -3.473 -8.506 9.577 1.00 81.62 93 LYS A N 1
ATOM 747 C CA . LYS A 1 93 ? -3.899 -8.946 8.251 1.00 81.62 93 LYS A CA 1
ATOM 748 C C . LYS A 1 93 ? -2.698 -9.128 7.344 1.00 81.62 93 LYS A C 1
ATOM 750 O O . LYS A 1 93 ? -1.767 -8.331 7.363 1.00 81.62 93 LYS A O 1
ATOM 755 N N . ARG A 1 94 ? -2.754 -10.143 6.487 1.00 86.50 94 ARG A N 1
ATOM 756 C CA . ARG A 1 94 ? -1.818 -10.248 5.368 1.00 86.50 94 ARG A CA 1
ATOM 757 C C . ARG A 1 94 ? -2.189 -9.205 4.330 1.00 86.50 94 ARG A C 1
ATOM 759 O O . ARG A 1 94 ? -3.361 -9.105 3.939 1.00 86.50 94 ARG A O 1
ATOM 766 N N . TYR A 1 95 ? -1.200 -8.428 3.915 1.00 89.56 95 TYR A N 1
ATOM 767 C CA . TYR A 1 95 ? -1.384 -7.387 2.918 1.00 89.56 95 TYR A CA 1
ATOM 768 C C . TYR A 1 95 ? -0.275 -7.386 1.877 1.00 89.56 95 TYR A C 1
ATOM 770 O O . TYR A 1 95 ? 0.856 -7.770 2.165 1.00 89.56 95 TYR A O 1
ATOM 778 N N . LEU A 1 96 ? -0.622 -6.925 0.677 1.00 91.88 96 LEU A N 1
ATOM 779 C CA . LEU A 1 96 ? 0.312 -6.656 -0.410 1.00 91.88 96 LEU A CA 1
ATOM 780 C C . LEU A 1 96 ? 0.074 -5.240 -0.935 1.00 91.88 96 LEU A C 1
ATOM 782 O O . LEU A 1 96 ? -0.989 -4.936 -1.471 1.00 91.88 96 LEU A O 1
ATOM 786 N N . VAL A 1 97 ? 1.073 -4.376 -0.812 1.00 91.50 97 VAL A N 1
ATOM 787 C CA . VAL A 1 97 ? 1.052 -3.024 -1.373 1.00 91.50 97 VAL A CA 1
ATOM 788 C C . VAL A 1 97 ? 2.006 -2.969 -2.556 1.00 91.50 97 VAL A C 1
ATOM 790 O O . VAL A 1 97 ? 3.176 -3.325 -2.434 1.00 91.50 97 VAL A O 1
ATOM 793 N N . VAL A 1 98 ? 1.509 -2.509 -3.698 1.00 92.12 98 VAL A N 1
ATOM 794 C CA . VAL A 1 98 ? 2.304 -2.207 -4.887 1.00 92.12 98 VAL A CA 1
ATOM 795 C C . VAL A 1 98 ? 2.416 -0.701 -5.010 1.00 92.12 98 VAL A C 1
ATOM 797 O O . VAL A 1 98 ? 1.405 -0.017 -5.155 1.00 92.12 98 VAL A O 1
ATOM 800 N N . ILE A 1 99 ? 3.643 -0.198 -4.961 1.00 89.88 99 ILE A N 1
ATOM 801 C CA . ILE A 1 99 ? 3.955 1.197 -5.261 1.00 89.88 99 ILE A CA 1
ATOM 802 C C . ILE A 1 99 ? 4.619 1.211 -6.633 1.00 89.88 99 ILE A C 1
ATOM 804 O O . ILE A 1 99 ? 5.753 0.749 -6.786 1.00 89.88 99 ILE A O 1
ATOM 808 N N . ASP A 1 100 ? 3.872 1.667 -7.634 1.00 87.38 100 ASP A N 1
ATOM 809 C CA . ASP A 1 100 ? 4.307 1.728 -9.026 1.00 87.38 100 ASP A CA 1
ATOM 810 C C . ASP A 1 100 ? 4.879 3.109 -9.367 1.00 87.38 100 ASP A C 1
ATOM 812 O O . ASP A 1 100 ? 4.504 4.123 -8.776 1.00 87.38 100 ASP A O 1
ATOM 816 N N . ASP A 1 101 ? 5.778 3.108 -10.349 1.00 80.12 101 ASP A N 1
ATOM 817 C CA . ASP A 1 101 ? 6.456 4.284 -10.899 1.00 80.12 101 ASP A CA 1
ATOM 818 C C . ASP A 1 101 ? 7.226 5.127 -9.867 1.00 80.12 101 ASP A C 1
ATOM 820 O O . ASP A 1 101 ? 7.256 6.354 -9.911 1.00 80.12 101 ASP A O 1
ATOM 824 N N . VAL A 1 102 ? 7.895 4.461 -8.920 1.00 78.12 102 VAL A N 1
ATOM 825 C CA . VAL A 1 102 ? 8.806 5.141 -7.995 1.00 78.12 102 VAL A CA 1
ATOM 826 C C . VAL A 1 102 ? 10.089 5.486 -8.748 1.00 78.12 102 VAL A C 1
ATOM 828 O O . VAL A 1 102 ? 10.745 4.607 -9.310 1.00 78.12 102 VAL A O 1
ATOM 831 N N . TRP A 1 103 ? 10.479 6.756 -8.728 1.00 70.75 103 TRP A N 1
ATOM 832 C CA . TRP A 1 103 ? 11.682 7.237 -9.401 1.00 70.75 103 TRP A CA 1
ATOM 833 C C . TRP A 1 103 ? 12.790 7.536 -8.393 1.00 70.75 103 TRP A C 1
ATOM 835 O O . TRP A 1 103 ? 12.566 8.217 -7.394 1.00 70.75 103 TRP A O 1
ATOM 845 N N . THR A 1 104 ? 14.006 7.074 -8.675 1.00 62.94 104 THR A N 1
ATOM 846 C CA . THR A 1 104 ? 15.215 7.509 -7.966 1.00 62.94 104 THR A CA 1
ATOM 847 C C . THR A 1 104 ? 16.233 8.038 -8.969 1.00 62.94 104 THR A C 1
ATOM 849 O O . THR A 1 104 ? 16.379 7.516 -10.077 1.00 62.94 104 THR A O 1
ATOM 852 N N . MET A 1 105 ? 16.916 9.122 -8.599 1.00 56.66 105 MET A N 1
ATOM 853 C CA . MET A 1 105 ? 18.019 9.653 -9.396 1.00 56.66 105 MET A CA 1
ATOM 854 C C . MET A 1 105 ? 19.249 8.785 -9.115 1.00 56.66 105 MET A C 1
ATOM 856 O O . MET A 1 105 ? 19.659 8.671 -7.957 1.00 56.66 105 MET A O 1
ATOM 860 N N . GLU A 1 106 ? 19.845 8.163 -10.135 1.00 56.38 106 GLU A N 1
ATOM 861 C CA . GLU A 1 106 ? 21.177 7.584 -9.956 1.00 56.38 106 GLU A CA 1
ATOM 862 C C . GLU A 1 106 ? 22.163 8.731 -9.723 1.00 56.38 106 GLU A C 1
ATOM 864 O O . GLU A 1 106 ? 22.236 9.677 -10.506 1.00 56.38 106 GLU A O 1
ATOM 869 N N . ALA A 1 107 ? 22.932 8.653 -8.637 1.00 49.53 107 ALA A N 1
ATOM 870 C CA . ALA A 1 107 ? 23.819 9.731 -8.200 1.00 49.53 107 ALA A CA 1
ATOM 871 C C . ALA A 1 107 ? 24.918 10.105 -9.220 1.00 49.53 107 ALA A C 1
ATOM 873 O O . ALA A 1 107 ? 25.608 11.103 -9.020 1.00 49.53 107 ALA A O 1
ATOM 874 N N . TRP A 1 108 ? 25.105 9.322 -10.289 1.00 51.28 108 TRP A N 1
ATOM 875 C CA . TRP A 1 108 ? 26.214 9.469 -11.235 1.00 51.28 108 TRP A CA 1
ATOM 876 C C . TRP A 1 108 ? 25.821 9.851 -12.662 1.00 51.28 108 TRP A C 1
ATOM 878 O O . TRP A 1 108 ? 26.696 10.279 -13.409 1.00 51.28 108 TRP A O 1
ATOM 888 N N . ASP A 1 109 ? 24.548 9.758 -13.051 1.00 52.88 109 ASP A N 1
ATOM 889 C CA . ASP A 1 109 ? 24.127 10.109 -14.410 1.00 52.88 109 ASP A CA 1
ATOM 890 C C . ASP A 1 109 ? 22.776 10.831 -14.357 1.00 52.88 109 ASP A C 1
ATOM 892 O O . ASP A 1 109 ? 21.707 10.224 -14.353 1.00 52.88 109 ASP A O 1
ATOM 896 N N . THR A 1 110 ? 22.817 12.164 -14.304 1.00 53.12 110 THR A N 1
ATOM 897 C CA . THR A 1 110 ? 21.637 13.050 -14.236 1.00 53.12 110 THR A CA 1
ATOM 898 C C . THR A 1 110 ? 20.695 12.924 -15.441 1.00 53.12 110 THR A C 1
ATOM 900 O O . THR A 1 110 ? 19.613 13.508 -15.436 1.00 53.12 110 THR A O 1
ATOM 903 N N . SER A 1 111 ? 21.082 12.150 -16.462 1.00 51.81 111 SER A N 1
ATOM 904 C CA . SER A 1 111 ? 20.278 11.851 -17.652 1.00 51.81 111 SER A CA 1
ATOM 905 C C . SER A 1 111 ? 19.568 10.490 -17.596 1.00 51.81 111 SER A C 1
ATOM 907 O O . SER A 1 111 ? 18.818 10.166 -18.518 1.00 51.81 111 SER A O 1
ATOM 909 N N . LYS A 1 112 ? 19.781 9.680 -16.548 1.00 53.97 112 LYS A N 1
ATOM 910 C CA . LYS A 1 112 ? 19.157 8.358 -16.394 1.00 53.97 112 LYS A CA 1
ATOM 911 C C . LYS A 1 112 ? 18.309 8.294 -15.135 1.00 53.97 112 LYS A C 1
ATOM 913 O O . LYS A 1 112 ? 18.796 8.320 -14.010 1.00 53.97 112 LYS A O 1
ATOM 918 N N . TRP A 1 113 ? 17.012 8.148 -15.357 1.00 56.75 113 TRP A N 1
ATOM 919 C CA . TRP A 1 113 ? 16.046 7.872 -14.309 1.00 56.75 113 TRP A CA 1
ATOM 920 C C . TRP A 1 113 ? 15.768 6.370 -14.265 1.00 56.75 113 TRP A C 1
ATOM 922 O O . TRP A 1 113 ? 15.421 5.766 -15.287 1.00 56.75 113 TRP A O 1
ATOM 932 N N . LEU A 1 114 ? 15.913 5.758 -13.089 1.00 56.28 114 LEU A N 1
ATOM 933 C CA . LEU A 1 114 ? 15.431 4.402 -12.861 1.00 56.28 114 LEU A CA 1
ATOM 934 C C . LEU A 1 114 ? 14.015 4.466 -12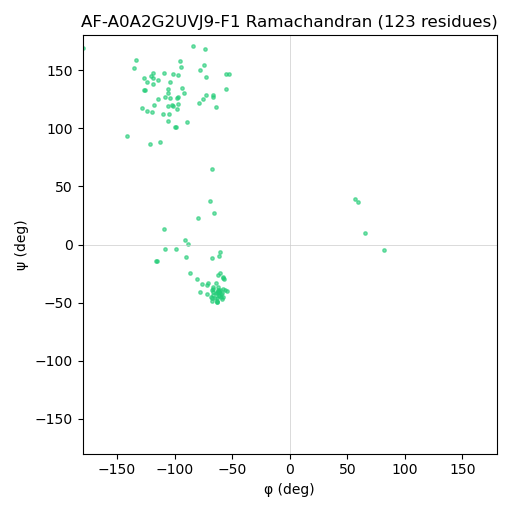.304 1.00 56.28 114 LEU A C 1
ATOM 936 O O . LEU A 1 114 ? 13.744 5.175 -11.337 1.00 56.28 114 LEU A O 1
ATOM 940 N N . SER A 1 115 ? 13.132 3.687 -12.921 1.00 56.16 115 SER A N 1
ATOM 941 C CA . SER A 1 115 ? 11.815 3.383 -12.360 1.00 56.16 115 SER A CA 1
ATOM 942 C C . SER A 1 115 ? 11.913 2.079 -11.572 1.00 56.16 115 SER A C 1
ATOM 944 O O . SER A 1 115 ? 12.499 1.100 -12.059 1.00 56.16 115 SER A O 1
ATOM 946 N N . GLN A 1 116 ? 11.330 2.059 -10.379 1.00 64.88 116 GLN A N 1
ATOM 947 C CA . GLN A 1 116 ? 11.231 0.875 -9.540 1.00 64.88 116 GLN A CA 1
ATOM 948 C C . GLN A 1 116 ? 9.781 0.618 -9.131 1.00 64.88 116 GLN A C 1
ATOM 950 O O . GLN A 1 116 ? 9.022 1.549 -8.872 1.00 64.88 116 GLN A O 1
ATOM 955 N N . ILE A 1 117 ? 9.413 -0.659 -9.054 1.00 68.25 117 ILE A N 1
ATOM 956 C CA . ILE A 1 117 ? 8.173 -1.093 -8.407 1.00 68.25 117 ILE A CA 1
ATOM 957 C C . ILE A 1 117 ? 8.548 -1.690 -7.069 1.00 68.25 117 ILE A C 1
ATOM 959 O O . ILE A 1 117 ? 9.378 -2.600 -7.026 1.00 68.25 117 ILE A O 1
ATOM 963 N N . GLN A 1 118 ? 7.934 -1.192 -6.002 1.00 73.56 118 GLN A N 1
ATOM 964 C CA . GLN A 1 118 ? 8.076 -1.776 -4.677 1.00 73.56 118 GLN A CA 1
ATOM 965 C C . GLN A 1 118 ? 6.845 -2.617 -4.372 1.00 73.56 118 GLN A C 1
ATOM 967 O O . GLN A 1 118 ? 5.725 -2.110 -4.344 1.00 73.56 118 GLN A O 1
ATOM 972 N N . LEU A 1 119 ? 7.064 -3.909 -4.154 1.00 67.06 119 LEU A N 1
ATOM 973 C CA . LEU A 1 119 ? 6.073 -4.802 -3.577 1.00 67.06 119 LEU A CA 1
ATOM 974 C C . LEU A 1 119 ? 6.388 -4.928 -2.091 1.00 67.06 119 LEU A C 1
ATOM 976 O O . LEU A 1 119 ? 7.456 -5.419 -1.729 1.00 67.06 119 LEU A O 1
ATOM 980 N N . VAL A 1 120 ? 5.472 -4.473 -1.246 1.00 74.12 120 VAL A N 1
ATOM 981 C CA . VAL A 1 120 ? 5.578 -4.582 0.207 1.00 74.12 120 VAL A CA 1
ATOM 982 C C . VAL A 1 120 ? 4.543 -5.591 0.674 1.00 74.12 120 VAL A C 1
ATOM 984 O O . VAL A 1 120 ? 3.342 -5.343 0.567 1.00 74.12 120 VAL A O 1
ATOM 987 N N . GLY A 1 121 ? 5.012 -6.733 1.163 1.00 58.12 121 GLY A N 1
ATOM 988 C CA . GLY A 1 121 ? 4.182 -7.784 1.739 1.00 58.12 121 GLY A CA 1
ATOM 989 C C . GLY A 1 121 ? 4.480 -7.949 3.224 1.00 58.12 121 GLY A C 1
ATOM 990 O O . GLY A 1 121 ? 5.638 -7.873 3.627 1.00 58.12 121 GLY A O 1
ATOM 991 N 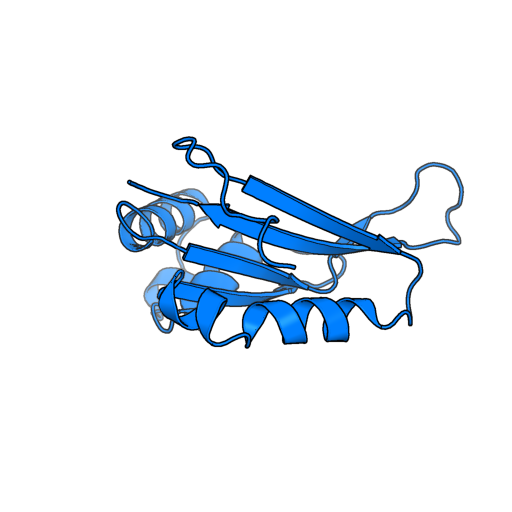N . ALA A 1 122 ? 3.457 -8.187 4.039 1.00 64.12 122 ALA A N 1
ATOM 992 C CA . ALA A 1 122 ? 3.656 -8.673 5.402 1.00 64.12 122 ALA A CA 1
ATOM 993 C C . ALA A 1 122 ? 2.849 -9.949 5.628 1.00 64.12 122 ALA A C 1
ATOM 995 O O . ALA A 1 122 ? 1.657 -10.017 5.303 1.00 64.12 122 ALA A O 1
ATOM 996 N N . GLU A 1 123 ? 3.511 -10.949 6.203 1.00 53.88 123 GLU A N 1
ATOM 997 C CA . GLU A 1 123 ? 2.902 -12.196 6.641 1.00 53.88 123 GLU A CA 1
ATOM 998 C C . GLU A 1 123 ? 2.784 -12.166 8.168 1.00 53.88 123 GLU A C 1
ATOM 1000 O O . GLU A 1 123 ? 3.779 -12.172 8.887 1.00 53.88 123 GLU A O 1
ATOM 1005 N N . TYR A 1 124 ? 1.551 -12.117 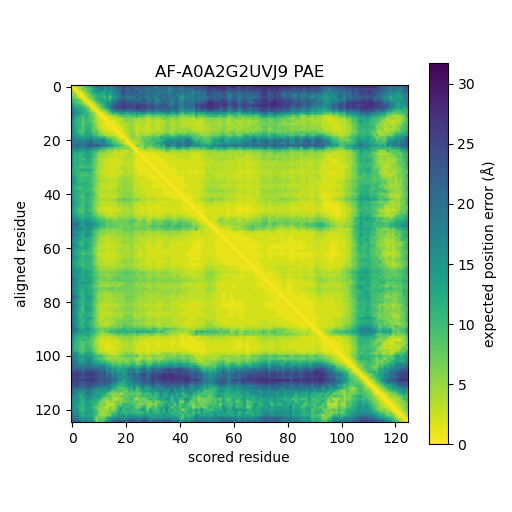8.671 1.00 48.44 124 TYR A N 1
ATOM 1006 C CA . TYR A 1 124 ? 1.270 -12.475 10.058 1.00 48.44 124 TYR A CA 1
ATOM 1007 C C . TYR A 1 124 ? 0.794 -13.934 10.045 1.00 48.44 124 TYR A C 1
ATOM 1009 O O . TYR A 1 124 ? -0.144 -14.279 9.305 1.00 48.44 124 TYR A O 1
ATOM 1017 N N . CYS A 1 125 ? 1.512 -14.796 10.766 1.00 44.38 125 CYS A N 1
ATOM 1018 C CA . CYS A 1 125 ? 1.107 -16.175 11.030 1.00 44.38 125 CYS A CA 1
ATOM 1019 C C . CYS A 1 125 ? -0.048 -16.207 12.030 1.00 44.38 125 CYS A C 1
ATOM 1021 O O . CYS A 1 125 ? 0.015 -15.462 13.033 1.00 44.38 125 CYS A O 1
#